Protein AF-A0A2G4HNQ3-F1 (afdb_monomer_lite)

Secondary structure (DSSP, 8-state):
-HHHHHHHT--S-EEEEEE-----HHHHHHHHTS-GGGEEE--S---HHHHHHHHTTEEEEE----SSS--HHHHHHHHTT-EEEEPPPS-GGGTTTSS-EE-S-GGG--HHHHHH---S---GGGGSHHHHHHHTPPPPP-GGG--

Foldseek 3Di:
DLLVVLLVPADAADLAEEEEDADDVVVVVLVVLAPPVRYDYDDDDDDVSVVSNVLSNHQEYEDEDDPHQDDPSCLSCQSSNHEYEYEDDPDCPLCQQGRYHYDPGSNVDDSCCSVPDDHPHHDSCSSPPVVVCVVPPDPPPPPVPVD

Sequence (147 aa):
MLLRRVRDSAGPRSHKIFAHFSLTPARQDVLSQIPSELIDININAMPRTKVWEEMVRYKFVLSPYGNGLDCHRHWEALCLGCVPIMQPIGSNEMFKDLPALIVDQWSNLTPELLDSFKPEAINLDKLLLNYWVTQFAPPPKDLTQIA

Structure (mmCIF, N/CA/C/O backbone):
data_AF-A0A2G4HNQ3-F1
#
_entry.id   AF-A0A2G4HNQ3-F1
#
loop_
_atom_site.group_PDB
_atom_site.id
_atom_site.type_symbol
_atom_site.label_atom_id
_atom_site.label_alt_id
_atom_site.label_comp_id
_atom_site.label_asym_id
_atom_site.label_entity_id
_atom_site.label_seq_id
_atom_site.pdbx_PDB_ins_code
_atom_site.Cartn_x
_atom_site.Cartn_y
_atom_site.Cartn_z
_atom_site.occupancy
_atom_site.B_iso_or_equiv
_atom_site.auth_seq_id
_atom_site.auth_comp_id
_atom_site.auth_asym_id
_atom_site.auth_atom_id
_atom_site.pdbx_PDB_model_num
ATOM 1 N N . MET A 1 1 ? 7.022 -19.715 -6.293 1.00 63.72 1 MET A N 1
ATOM 2 C CA . MET A 1 1 ? 7.554 -18.463 -5.709 1.00 63.72 1 MET A CA 1
ATOM 3 C C . MET A 1 1 ? 6.638 -18.043 -4.560 1.00 63.72 1 MET A C 1
ATOM 5 O O . MET A 1 1 ? 5.429 -18.083 -4.746 1.00 63.72 1 MET A O 1
ATOM 9 N N . LEU A 1 2 ? 7.175 -17.758 -3.371 1.00 84.69 2 LEU A N 1
ATOM 10 C CA . LEU A 1 2 ? 6.432 -17.678 -2.099 1.00 84.69 2 LEU A CA 1
ATOM 11 C C . LEU A 1 2 ? 5.278 -16.655 -2.091 1.00 84.69 2 LEU A C 1
ATOM 13 O O . LEU A 1 2 ? 4.169 -17.015 -1.717 1.00 84.69 2 LEU A O 1
ATOM 17 N N . LEU A 1 3 ? 5.502 -15.438 -2.599 1.00 86.06 3 LEU A N 1
ATOM 18 C CA . LEU A 1 3 ? 4.476 -14.386 -2.700 1.00 86.06 3 LEU A CA 1
ATOM 19 C C . LEU A 1 3 ? 3.250 -14.817 -3.508 1.00 86.06 3 LEU A C 1
ATOM 21 O O . LEU A 1 3 ? 2.124 -14.578 -3.091 1.00 86.06 3 LEU A O 1
ATOM 25 N N . ARG A 1 4 ? 3.459 -15.519 -4.629 1.00 89.06 4 ARG A N 1
ATOM 26 C CA . ARG A 1 4 ? 2.356 -16.054 -5.434 1.00 89.06 4 ARG A CA 1
ATOM 27 C C . ARG A 1 4 ? 1.507 -17.037 -4.629 1.00 89.06 4 ARG A C 1
ATOM 29 O O . ARG A 1 4 ? 0.295 -16.944 -4.674 1.00 89.06 4 ARG A O 1
ATOM 36 N N . ARG A 1 5 ? 2.129 -17.933 -3.852 1.00 93.12 5 ARG A N 1
ATOM 37 C CA . ARG A 1 5 ? 1.384 -18.873 -2.993 1.00 93.12 5 ARG A CA 1
ATOM 38 C C . ARG A 1 5 ? 0.548 -18.139 -1.942 1.00 93.12 5 ARG A C 1
ATOM 40 O O . ARG A 1 5 ? -0.596 -18.509 -1.730 1.00 93.12 5 ARG A O 1
ATOM 47 N N . VAL A 1 6 ? 1.109 -17.098 -1.322 1.00 94.94 6 VAL A N 1
ATOM 48 C CA . VAL A 1 6 ? 0.393 -16.275 -0.334 1.00 94.94 6 VAL A CA 1
ATOM 49 C C . VAL A 1 6 ? -0.770 -15.532 -0.995 1.00 94.94 6 VAL A C 1
ATOM 51 O O . VAL A 1 6 ? -1.894 -15.605 -0.510 1.00 94.94 6 VAL A O 1
ATOM 54 N N . ARG A 1 7 ? -0.542 -14.900 -2.150 1.00 93.25 7 ARG A N 1
ATOM 55 C CA . ARG A 1 7 ? -1.596 -14.238 -2.929 1.00 93.25 7 ARG A CA 1
ATOM 56 C C . ARG A 1 7 ? -2.717 -15.196 -3.316 1.00 93.25 7 ARG A C 1
ATOM 58 O O . ARG A 1 7 ? -3.882 -14.863 -3.152 1.00 93.25 7 ARG A O 1
ATOM 65 N N . ASP A 1 8 ? -2.365 -16.367 -3.833 1.00 93.38 8 ASP A N 1
ATOM 66 C CA . ASP A 1 8 ? -3.329 -17.351 -4.326 1.00 93.38 8 ASP A CA 1
ATOM 67 C C . ASP A 1 8 ? -4.134 -17.986 -3.162 1.00 93.38 8 ASP A C 1
ATOM 69 O O . ASP A 1 8 ? -5.173 -18.595 -3.395 1.00 93.38 8 ASP A O 1
ATOM 73 N N . SER A 1 9 ? -3.698 -17.803 -1.905 1.00 92.31 9 SER A N 1
ATOM 74 C CA . SER A 1 9 ? -4.443 -18.181 -0.691 1.00 92.31 9 SER A CA 1
ATOM 75 C C . SER A 1 9 ? -5.414 -17.105 -0.178 1.00 92.31 9 SER A C 1
ATOM 77 O O . SER A 1 9 ? -6.112 -17.331 0.811 1.00 92.31 9 SER A O 1
ATOM 79 N N . ALA A 1 10 ? -5.451 -15.929 -0.813 1.00 92.31 10 ALA A N 1
ATOM 80 C CA . ALA A 1 10 ? -6.252 -14.799 -0.356 1.00 92.31 10 ALA A CA 1
ATOM 81 C C . ALA A 1 10 ? -7.761 -15.068 -0.492 1.00 92.31 10 ALA A C 1
ATOM 83 O O . ALA A 1 10 ? -8.239 -15.484 -1.547 1.00 92.31 10 ALA A O 1
ATOM 84 N N . GLY A 1 11 ? -8.514 -14.770 0.569 1.00 93.31 11 GLY A N 1
ATOM 85 C CA . GLY A 1 11 ? -9.978 -14.730 0.552 1.00 93.31 11 GLY A CA 1
ATOM 86 C C . GLY A 1 11 ? -10.527 -13.328 0.242 1.00 93.31 11 GLY A C 1
ATOM 87 O O . GLY A 1 11 ? -9.817 -12.489 -0.323 1.00 93.31 11 GLY A O 1
ATOM 88 N N . PRO A 1 12 ? -11.787 -13.044 0.628 1.00 95.56 12 PRO A N 1
ATOM 89 C CA . PRO A 1 12 ? -12.339 -11.692 0.599 1.00 95.56 12 PRO A CA 1
ATOM 90 C C . PRO A 1 12 ? -11.456 -10.705 1.370 1.00 95.56 12 PRO A C 1
ATOM 92 O O . PRO A 1 12 ? -10.914 -11.037 2.425 1.00 95.56 12 PRO A O 1
ATOM 95 N N . ARG A 1 13 ? -11.326 -9.487 0.840 1.00 96.31 13 ARG A N 1
ATOM 96 C CA . ARG A 1 13 ? -10.427 -8.463 1.378 1.00 96.31 13 ARG A CA 1
ATOM 97 C C . ARG A 1 13 ? -11.198 -7.348 2.072 1.00 96.31 13 ARG A C 1
ATOM 99 O O . ARG A 1 13 ? -12.157 -6.817 1.515 1.00 96.31 13 ARG A O 1
ATOM 106 N N . SER A 1 14 ? -10.736 -6.964 3.257 1.00 96.62 14 SER A N 1
ATOM 107 C CA . SER A 1 14 ? -11.184 -5.761 3.956 1.00 96.62 14 SER A CA 1
ATOM 108 C C . SER A 1 14 ? -10.880 -4.511 3.125 1.00 96.62 14 SER A C 1
ATOM 110 O O . SER A 1 14 ? -9.826 -4.428 2.491 1.00 96.62 14 SER A O 1
ATOM 112 N N . HIS A 1 15 ? -11.791 -3.536 3.146 1.00 95.44 15 HIS A N 1
ATOM 113 C CA . HIS A 1 15 ? -11.588 -2.219 2.528 1.00 95.44 15 HIS A CA 1
ATOM 114 C C . HIS A 1 15 ? -10.806 -1.254 3.430 1.00 95.44 15 HIS A C 1
ATOM 116 O O . HIS A 1 15 ? -10.429 -0.175 2.985 1.00 95.44 15 HIS A O 1
ATOM 122 N N . LYS A 1 16 ? -10.495 -1.662 4.666 1.00 97.50 16 LYS A N 1
ATOM 123 C CA . LYS A 1 16 ? -9.559 -0.935 5.521 1.00 97.50 16 LYS A CA 1
ATOM 124 C C . LYS A 1 16 ? -8.135 -0.971 4.968 1.00 97.50 16 LYS A C 1
ATOM 126 O O . LYS A 1 16 ? -7.756 -1.846 4.184 1.00 97.50 16 LYS A O 1
ATOM 131 N N . ILE A 1 17 ? -7.339 -0.027 5.443 1.00 98.44 17 ILE A N 1
ATOM 132 C CA . ILE A 1 17 ? -5.925 0.130 5.147 1.00 98.44 17 ILE A CA 1
ATOM 133 C C . ILE A 1 17 ? -5.119 -0.671 6.167 1.00 98.44 17 ILE A C 1
ATOM 135 O O . ILE A 1 17 ? -5.223 -0.442 7.368 1.00 98.44 17 ILE A O 1
ATOM 139 N N . PHE A 1 18 ? -4.268 -1.577 5.702 1.00 98.38 18 PHE A N 1
ATOM 140 C CA . PHE A 1 18 ? -3.307 -2.249 6.571 1.00 98.38 18 PHE A CA 1
ATOM 141 C C . PHE A 1 18 ? -2.004 -1.456 6.672 1.00 98.38 18 PHE A C 1
ATOM 143 O O . PHE A 1 18 ? -1.426 -1.087 5.648 1.00 98.38 18 PHE A O 1
ATOM 150 N N . ALA A 1 19 ? -1.498 -1.243 7.887 1.00 97.56 19 ALA A N 1
ATOM 151 C CA . ALA A 1 19 ? -0.210 -0.594 8.119 1.00 97.56 19 ALA A CA 1
ATOM 152 C C . ALA A 1 19 ? 0.709 -1.451 8.997 1.00 97.56 19 ALA A C 1
ATOM 154 O O . ALA A 1 19 ? 0.413 -1.711 10.163 1.00 97.56 19 ALA A O 1
ATOM 155 N N . HIS A 1 20 ? 1.862 -1.842 8.441 1.00 96.12 20 HIS A N 1
ATOM 156 C CA . HIS A 1 20 ? 2.928 -2.539 9.169 1.00 96.12 20 HIS A CA 1
ATOM 157 C C . HIS A 1 20 ? 4.296 -1.933 8.853 1.00 96.12 20 HIS A C 1
ATOM 159 O O . HIS A 1 20 ? 4.838 -2.088 7.755 1.00 96.12 20 HIS A O 1
ATOM 165 N N . PHE A 1 21 ? 4.840 -1.187 9.816 1.00 92.56 21 PHE A N 1
ATOM 166 C CA . PHE A 1 21 ? 6.165 -0.575 9.739 1.00 92.56 21 PHE A CA 1
ATOM 167 C C . PHE A 1 21 ? 6.640 -0.062 11.103 1.00 92.56 21 PHE A C 1
ATOM 169 O O . PHE A 1 21 ? 5.842 0.231 11.987 1.00 92.56 21 PHE A O 1
ATOM 176 N N . SER A 1 22 ? 7.956 0.103 11.269 1.00 90.31 22 SER A N 1
ATOM 177 C CA . SER A 1 22 ? 8.538 0.703 12.481 1.00 90.31 22 SER A CA 1
ATOM 178 C C . SER A 1 22 ? 8.041 2.136 12.685 1.00 90.31 22 SER A C 1
ATOM 180 O O . SER A 1 22 ? 7.990 2.892 11.714 1.00 90.31 22 SER A O 1
ATOM 182 N N . LEU A 1 23 ? 7.749 2.532 13.923 1.00 91.69 23 LEU A N 1
ATOM 183 C CA . LEU A 1 23 ? 7.282 3.879 14.260 1.00 91.69 23 LEU A CA 1
ATOM 184 C C . LEU A 1 23 ? 8.449 4.868 14.369 1.00 91.69 23 LEU A C 1
ATOM 186 O O . LEU A 1 23 ? 9.095 4.979 15.405 1.00 91.69 23 LEU A O 1
ATOM 190 N N . THR A 1 24 ? 8.715 5.590 13.285 1.00 91.75 24 THR A N 1
ATOM 191 C CA . THR A 1 2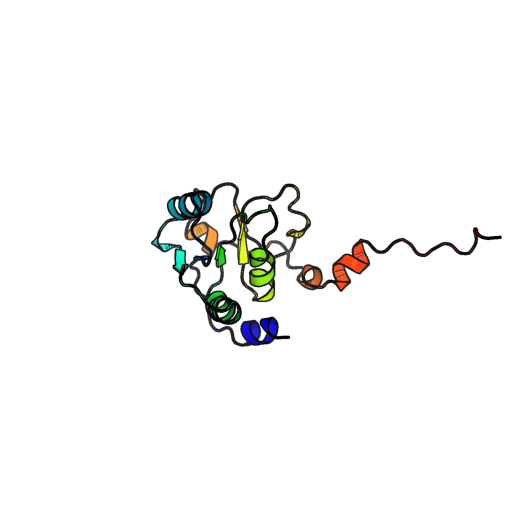4 ? 9.545 6.805 13.306 1.00 91.75 24 THR A CA 1
ATOM 192 C C . THR A 1 24 ? 8.644 8.032 13.490 1.00 91.75 24 THR A C 1
ATOM 194 O O . THR A 1 24 ? 7.456 7.929 13.180 1.00 91.75 24 THR A O 1
ATOM 197 N N . PRO A 1 25 ? 9.166 9.202 13.909 1.00 93.62 25 PRO A N 1
ATOM 198 C CA . PRO A 1 25 ? 8.355 10.418 14.034 1.00 93.62 25 PRO A CA 1
ATOM 199 C C . PRO A 1 25 ? 7.581 10.759 12.754 1.00 93.62 25 PRO A C 1
ATOM 201 O O . PRO A 1 25 ? 6.384 11.010 12.802 1.00 93.62 25 PRO A O 1
ATOM 204 N N . ALA A 1 26 ? 8.228 10.638 11.589 1.00 91.75 26 ALA A N 1
ATOM 205 C CA . ALA A 1 26 ? 7.572 10.847 10.298 1.00 91.75 26 ALA A CA 1
ATOM 206 C C . ALA A 1 26 ? 6.408 9.870 10.059 1.00 91.75 26 ALA A C 1
ATOM 208 O O . ALA A 1 26 ? 5.374 10.248 9.533 1.00 91.75 26 ALA A O 1
ATOM 209 N N . ARG A 1 27 ? 6.542 8.602 10.461 1.00 93.19 27 ARG A N 1
ATOM 210 C CA . ARG A 1 27 ? 5.473 7.607 10.296 1.00 93.19 27 ARG A CA 1
ATOM 211 C C . ARG A 1 27 ? 4.352 7.781 11.314 1.00 93.19 27 ARG A C 1
ATOM 213 O O . ARG A 1 27 ? 3.213 7.474 10.996 1.00 93.19 27 ARG A O 1
ATOM 220 N N . GLN A 1 28 ? 4.662 8.265 12.513 1.00 95.00 28 GLN A N 1
ATOM 221 C CA . GLN A 1 28 ? 3.647 8.654 13.492 1.00 95.00 28 GLN A CA 1
ATOM 222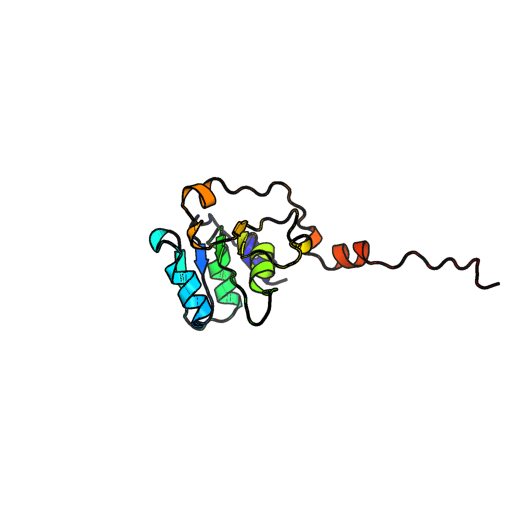 C C . GLN A 1 28 ? 2.822 9.837 12.980 1.00 95.00 28 GLN A C 1
ATOM 224 O O . GLN A 1 28 ? 1.604 9.806 13.109 1.00 95.00 28 GLN A O 1
ATOM 229 N N . ASP A 1 29 ? 3.471 10.811 12.338 1.00 95.31 29 ASP A N 1
ATOM 230 C CA . ASP A 1 29 ? 2.802 11.935 11.676 1.00 95.31 29 ASP A CA 1
ATOM 231 C C . ASP A 1 29 ? 1.896 11.485 10.518 1.00 95.31 29 ASP A C 1
ATOM 233 O O . ASP A 1 29 ? 0.787 11.982 10.369 1.00 95.31 29 ASP A O 1
ATOM 237 N N . VAL A 1 30 ? 2.307 10.481 9.735 1.00 95.69 30 VAL A N 1
ATOM 238 C CA . VAL A 1 30 ? 1.407 9.870 8.740 1.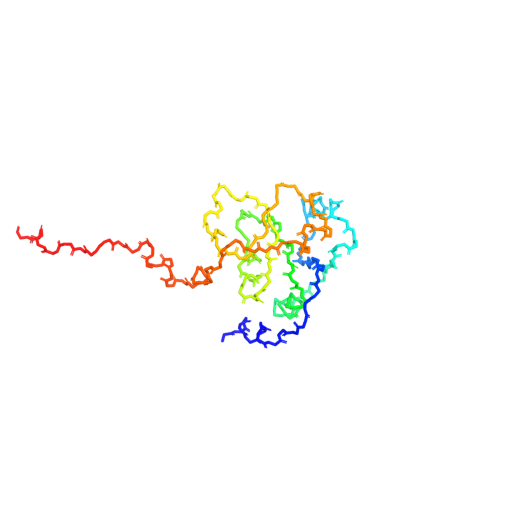00 95.69 30 VAL A CA 1
ATOM 239 C C . VAL A 1 30 ? 0.183 9.250 9.412 1.00 95.69 30 VAL A C 1
ATOM 241 O O . VAL A 1 30 ? -0.944 9.487 8.990 1.00 95.69 30 VAL A O 1
ATOM 244 N N . LEU A 1 31 ? 0.394 8.437 10.449 1.00 96.50 31 LEU A N 1
ATOM 245 C CA . LEU A 1 31 ? -0.694 7.722 11.115 1.00 96.50 31 LEU A CA 1
ATOM 246 C C . LEU A 1 31 ? -1.684 8.670 11.806 1.00 96.50 31 LEU A C 1
ATOM 248 O O . LEU A 1 31 ? -2.867 8.356 11.847 1.00 96.50 31 LEU A O 1
ATOM 252 N N . SER A 1 32 ? -1.234 9.819 12.321 1.00 96.69 32 SER A N 1
ATOM 253 C CA . SER A 1 32 ? -2.112 10.798 12.980 1.00 96.69 32 SER A CA 1
ATOM 254 C C . SER A 1 32 ? -3.050 11.532 12.016 1.00 96.69 32 SER A C 1
ATOM 256 O O . SER A 1 32 ? -4.051 12.092 12.456 1.00 96.69 32 SER A O 1
ATOM 258 N N . GLN A 1 33 ? -2.747 11.522 10.716 1.00 97.56 33 GLN A N 1
ATOM 259 C CA . GLN A 1 33 ? -3.557 12.163 9.676 1.00 97.56 33 GLN A CA 1
ATOM 260 C C . GLN A 1 33 ? -4.663 11.258 9.125 1.00 97.56 33 GLN A C 1
ATOM 262 O O . GLN A 1 33 ? -5.538 11.741 8.409 1.00 97.56 33 GLN A O 1
ATOM 267 N N . ILE A 1 34 ? -4.621 9.956 9.421 1.00 97.56 34 ILE A N 1
ATOM 268 C CA . ILE A 1 34 ? -5.552 8.968 8.874 1.00 97.56 34 ILE A CA 1
ATOM 269 C C . ILE A 1 34 ? -6.612 8.651 9.934 1.00 97.56 34 ILE A C 1
ATOM 271 O O . ILE A 1 34 ? -6.246 8.278 11.052 1.00 97.56 34 ILE A O 1
ATOM 275 N N . PRO A 1 35 ? -7.914 8.749 9.608 1.00 96.38 35 PRO A N 1
ATOM 276 C CA . PRO A 1 35 ? -8.973 8.371 10.534 1.00 96.38 35 PRO A CA 1
ATOM 277 C C . PRO A 1 35 ? -8.804 6.929 11.033 1.00 96.38 35 PRO A C 1
ATOM 279 O O . PRO A 1 35 ? -8.599 5.999 10.248 1.00 96.38 35 PRO A O 1
ATOM 282 N N . SER A 1 36 ? -8.880 6.738 12.351 1.00 95.56 36 SER A N 1
ATOM 283 C CA . SER A 1 36 ? -8.585 5.455 13.010 1.00 95.56 36 SER A CA 1
ATOM 284 C C . SER A 1 36 ? -9.490 4.302 12.560 1.00 95.56 36 SER A C 1
ATOM 286 O O . SER A 1 36 ? -9.099 3.141 12.601 1.00 95.56 36 SER A O 1
ATOM 288 N N . GLU A 1 37 ? -10.697 4.612 12.098 1.00 96.31 37 GLU A N 1
ATOM 289 C CA . GLU A 1 37 ? -11.677 3.668 11.576 1.00 96.31 37 GLU A CA 1
ATOM 290 C C . GLU A 1 37 ? -11.295 3.103 10.201 1.00 96.31 37 GLU A C 1
ATOM 292 O O . GLU A 1 37 ? -11.749 2.015 9.840 1.00 96.31 37 GLU A O 1
ATOM 297 N N . LEU A 1 38 ? -10.441 3.808 9.450 1.00 97.56 38 LEU A N 1
ATOM 298 C CA . LEU A 1 38 ? -9.997 3.406 8.117 1.00 97.56 38 LEU A CA 1
ATOM 299 C C . LEU A 1 38 ? -8.767 2.506 8.138 1.00 97.56 38 LEU A C 1
ATOM 301 O O . LEU A 1 38 ? -8.464 1.889 7.119 1.00 97.56 38 LEU A O 1
ATOM 305 N N . ILE A 1 39 ? -8.045 2.433 9.256 1.00 98.06 39 ILE A N 1
ATOM 306 C CA . ILE A 1 39 ? -6.705 1.851 9.304 1.00 98.06 39 ILE A CA 1
ATOM 307 C C . ILE A 1 39 ? -6.558 0.826 10.429 1.00 98.06 39 ILE A C 1
ATOM 309 O O . ILE A 1 39 ? -6.837 1.098 11.591 1.00 98.06 39 ILE A O 1
ATOM 313 N N . ASP A 1 40 ? -6.048 -0.352 10.080 1.00 98.06 40 ASP A N 1
ATOM 314 C CA . ASP A 1 40 ? -5.642 -1.374 11.038 1.00 98.06 40 ASP A CA 1
ATOM 315 C C . ASP A 1 40 ? -4.107 -1.379 11.121 1.00 98.06 40 ASP A C 1
ATOM 317 O O . ASP A 1 40 ? -3.395 -1.681 10.155 1.00 98.06 40 ASP A O 1
ATOM 321 N N . ILE A 1 41 ? -3.589 -1.000 12.291 1.00 96.94 41 ILE A N 1
ATOM 322 C CA . ILE A 1 41 ? -2.157 -0.800 12.531 1.00 96.94 41 ILE A CA 1
ATOM 323 C C . ILE A 1 41 ? -1.594 -2.001 13.289 1.00 96.94 41 ILE A C 1
ATOM 325 O O . ILE A 1 41 ? -2.043 -2.330 14.386 1.00 96.94 41 ILE A O 1
ATOM 329 N N . ASN A 1 42 ? -0.546 -2.617 12.744 1.00 95.12 42 ASN A N 1
ATOM 330 C CA . ASN A 1 42 ? 0.232 -3.637 13.433 1.00 95.12 42 ASN A CA 1
ATOM 331 C C . ASN A 1 42 ? 1.707 -3.221 13.464 1.00 95.12 42 ASN A C 1
ATOM 333 O O . ASN A 1 42 ? 2.361 -3.125 12.431 1.00 95.12 42 ASN A O 1
ATOM 337 N N . ILE A 1 43 ? 2.243 -2.981 14.660 1.00 91.62 43 ILE A N 1
ATOM 338 C CA . ILE A 1 43 ? 3.649 -2.585 14.866 1.00 91.62 43 ILE A CA 1
ATOM 339 C C . ILE A 1 43 ? 4.500 -3.705 15.465 1.00 91.62 43 ILE A C 1
ATOM 341 O O . ILE A 1 43 ? 5.683 -3.505 15.743 1.00 91.62 43 ILE A O 1
ATOM 345 N N . ASN A 1 44 ? 3.913 -4.883 15.677 1.00 92.75 44 ASN A N 1
ATOM 346 C CA . ASN A 1 44 ? 4.622 -5.998 16.280 1.00 92.75 44 ASN A CA 1
ATOM 347 C C . ASN A 1 44 ? 5.691 -6.518 15.316 1.00 92.75 44 ASN A C 1
ATOM 349 O O . ASN A 1 44 ? 5.477 -6.630 14.102 1.00 92.75 44 ASN A O 1
ATOM 353 N N . ALA A 1 45 ? 6.854 -6.858 15.870 1.00 91.25 45 ALA A N 1
ATOM 354 C CA . ALA A 1 45 ? 7.908 -7.508 15.112 1.00 91.25 45 ALA A CA 1
ATOM 355 C C . ALA A 1 45 ? 7.399 -8.866 14.611 1.00 91.25 45 ALA A C 1
ATOM 357 O O . ALA A 1 45 ? 7.026 -9.734 15.398 1.00 91.25 45 ALA A O 1
ATOM 358 N N . MET A 1 46 ? 7.372 -9.039 13.292 1.00 93.44 46 MET A N 1
ATOM 359 C CA . MET A 1 46 ? 6.898 -10.258 12.649 1.00 93.44 46 MET A CA 1
ATOM 360 C C . MET A 1 46 ? 7.821 -10.637 11.494 1.00 93.44 46 MET A C 1
ATOM 362 O O . MET A 1 46 ? 8.336 -9.751 10.804 1.00 93.44 46 MET A O 1
ATOM 366 N N . PRO A 1 47 ? 8.009 -11.943 11.230 1.00 94.19 47 PRO A N 1
ATOM 367 C CA . PRO A 1 47 ? 8.636 -12.387 9.998 1.00 94.19 47 PRO A CA 1
ATOM 368 C C . PRO A 1 47 ? 7.882 -11.829 8.793 1.00 94.19 47 PRO A C 1
ATOM 370 O O . PRO A 1 47 ? 6.653 -11.817 8.763 1.00 94.19 47 PRO A O 1
ATOM 373 N N . ARG A 1 48 ? 8.618 -11.428 7.759 1.00 92.44 48 ARG A N 1
ATOM 374 C CA . ARG A 1 48 ? 8.041 -10.822 6.554 1.00 92.44 48 ARG A CA 1
ATOM 375 C C . ARG A 1 48 ? 6.963 -11.687 5.883 1.00 92.44 48 ARG A C 1
ATOM 377 O O . ARG A 1 48 ? 5.979 -11.162 5.386 1.00 92.44 48 ARG A O 1
ATOM 384 N N . THR A 1 49 ? 7.092 -13.012 5.936 1.00 94.19 49 THR A N 1
ATOM 385 C CA . THR A 1 49 ? 6.066 -13.935 5.423 1.00 94.19 49 THR A CA 1
ATOM 386 C C . THR A 1 49 ? 4.736 -13.815 6.163 1.00 94.19 49 THR A C 1
ATOM 388 O O . THR A 1 49 ? 3.690 -13.880 5.528 1.00 94.19 49 THR A O 1
ATOM 391 N N . LYS A 1 50 ? 4.766 -13.576 7.479 1.00 95.31 50 LYS A N 1
ATOM 392 C CA . LYS A 1 50 ? 3.567 -13.318 8.285 1.00 95.31 50 LYS A CA 1
ATOM 393 C C . LYS A 1 50 ? 2.945 -11.969 7.964 1.00 95.31 50 LYS A C 1
ATOM 395 O O . LYS A 1 50 ? 1.729 -11.877 7.881 1.00 95.31 50 LYS A O 1
ATOM 400 N N . VAL A 1 51 ? 3.767 -10.957 7.690 1.00 96.25 51 VAL A N 1
ATOM 401 C CA . VAL A 1 51 ? 3.269 -9.668 7.192 1.00 96.25 51 VAL A CA 1
ATOM 402 C C . VAL A 1 51 ? 2.525 -9.861 5.870 1.00 96.25 51 VAL A C 1
ATOM 404 O O . VAL A 1 51 ? 1.424 -9.352 5.722 1.00 96.25 51 VAL A O 1
ATOM 407 N N . TRP A 1 52 ? 3.063 -10.654 4.939 1.00 97.19 52 TRP A N 1
ATOM 408 C CA . TRP A 1 52 ? 2.388 -10.946 3.669 1.00 97.19 52 TRP A CA 1
ATOM 409 C C . TRP A 1 52 ? 1.072 -11.713 3.843 1.00 97.19 52 TRP A C 1
ATOM 411 O O . TRP A 1 52 ? 0.102 -11.408 3.154 1.00 97.19 52 TRP A O 1
ATOM 421 N N . GLU A 1 53 ? 1.028 -12.685 4.760 1.00 96.06 53 GLU A N 1
ATOM 422 C CA . GLU A 1 53 ? -0.197 -13.422 5.110 1.00 96.06 53 GLU A CA 1
ATOM 423 C C . GLU A 1 53 ? -1.283 -12.506 5.702 1.00 96.06 53 GLU A C 1
ATOM 425 O O . GLU A 1 53 ? -2.468 -12.724 5.454 1.00 96.06 53 GLU A O 1
ATOM 430 N N . GLU A 1 54 ? -0.897 -11.465 6.444 1.00 96.88 54 GLU A N 1
ATOM 431 C CA . GLU A 1 54 ? -1.833 -10.444 6.920 1.00 96.88 54 GLU A CA 1
ATOM 432 C C . GLU A 1 54 ? -2.235 -9.479 5.796 1.00 96.88 54 GLU A C 1
ATOM 434 O O . GLU A 1 54 ? -3.425 -9.251 5.597 1.00 96.88 54 GLU A O 1
ATOM 439 N N . MET A 1 55 ? -1.283 -8.980 4.996 1.00 97.44 55 MET A N 1
ATOM 440 C CA . MET A 1 55 ? -1.534 -8.038 3.893 1.00 97.44 55 MET A CA 1
ATOM 441 C C . MET A 1 55 ? -2.612 -8.533 2.926 1.00 97.44 55 MET A C 1
ATOM 443 O O . MET A 1 55 ? -3.470 -7.753 2.520 1.00 97.44 55 MET A O 1
ATOM 447 N N . VAL A 1 56 ? -2.609 -9.823 2.570 1.00 97.44 56 VAL A N 1
ATOM 448 C CA . VAL A 1 56 ? -3.580 -10.377 1.608 1.00 97.44 56 VAL A CA 1
ATOM 449 C C . VAL A 1 56 ? -5.030 -10.350 2.089 1.00 97.44 56 VAL A C 1
ATOM 451 O O . VAL A 1 56 ? -5.932 -10.541 1.276 1.00 97.44 56 VAL A O 1
ATOM 454 N N . ARG A 1 57 ? -5.274 -10.083 3.376 1.00 97.75 57 ARG A N 1
ATOM 455 C CA . ARG A 1 57 ? -6.618 -9.876 3.937 1.00 97.75 57 ARG A CA 1
ATOM 456 C C . ARG A 1 57 ? -7.162 -8.474 3.673 1.00 97.75 57 ARG A C 1
ATOM 458 O O . ARG A 1 57 ? -8.329 -8.221 3.955 1.00 97.75 57 ARG A O 1
ATOM 465 N N . TYR A 1 58 ? -6.349 -7.577 3.124 1.00 98.44 58 TYR A N 1
ATOM 466 C CA . TYR A 1 58 ? -6.692 -6.179 2.896 1.00 98.44 58 TYR A CA 1
ATOM 467 C C . TYR A 1 58 ? -6.584 -5.819 1.419 1.00 98.44 58 TYR A C 1
ATOM 469 O O . TYR A 1 58 ? -5.729 -6.313 0.671 1.00 98.44 58 TYR A O 1
ATOM 477 N N . LYS A 1 59 ? -7.482 -4.934 0.986 1.00 97.69 59 LYS A N 1
ATOM 478 C CA . LYS A 1 59 ? -7.439 -4.330 -0.343 1.00 97.69 59 LYS A CA 1
ATOM 479 C C . LYS A 1 59 ? -6.317 -3.300 -0.405 1.00 97.69 59 LYS A C 1
ATOM 481 O O . LYS A 1 59 ? -5.592 -3.284 -1.393 1.00 97.69 59 LYS A O 1
ATOM 486 N N . PHE A 1 60 ? -6.136 -2.515 0.656 1.00 98.56 60 PHE A N 1
ATOM 487 C CA . PHE A 1 60 ? -5.185 -1.408 0.708 1.00 98.56 60 PHE A CA 1
ATOM 488 C C . PHE A 1 60 ? -4.055 -1.648 1.711 1.00 98.56 60 PHE A C 1
ATOM 490 O O . PHE A 1 60 ? -4.286 -2.153 2.809 1.00 98.56 60 PHE A O 1
ATOM 497 N N . VAL A 1 61 ? -2.835 -1.242 1.350 1.00 98.31 61 VAL A N 1
ATOM 498 C CA . VAL A 1 61 ? -1.662 -1.271 2.239 1.00 98.31 61 VAL A CA 1
ATOM 499 C C . VAL A 1 61 ? -1.026 0.111 2.295 1.00 98.31 61 VAL A C 1
ATOM 501 O O . VAL A 1 61 ? -0.632 0.655 1.266 1.00 98.31 61 VAL A O 1
ATOM 504 N N . LEU A 1 62 ? -0.866 0.662 3.495 1.00 97.81 62 LEU A N 1
ATOM 505 C CA . LEU A 1 62 ? -0.185 1.935 3.698 1.00 97.81 62 LEU A CA 1
ATOM 506 C C . LEU A 1 62 ? 1.322 1.777 3.454 1.00 97.81 62 LEU A C 1
ATOM 508 O O . LEU A 1 62 ? 1.999 0.994 4.126 1.00 97.81 62 LEU A O 1
ATOM 512 N N . SER A 1 63 ? 1.865 2.549 2.516 1.00 96.12 63 SER A N 1
ATOM 513 C CA . SER A 1 63 ? 3.276 2.505 2.139 1.00 96.12 63 SER A CA 1
ATOM 514 C C . SER A 1 63 ? 3.869 3.919 2.069 1.00 96.12 63 SER A C 1
ATOM 516 O O . SER A 1 63 ? 4.152 4.432 0.981 1.00 96.12 63 SER A O 1
ATOM 518 N N . PRO A 1 64 ? 4.075 4.569 3.233 1.00 94.38 64 PRO A N 1
ATOM 519 C CA . PRO A 1 64 ? 4.734 5.863 3.292 1.00 94.38 64 PRO A CA 1
ATOM 520 C C . PRO A 1 64 ? 6.228 5.690 3.009 1.00 94.38 64 PRO A C 1
ATOM 522 O O . PRO A 1 64 ? 6.763 4.567 3.061 1.00 94.38 64 PRO A O 1
ATOM 525 N N . TYR A 1 65 ? 6.916 6.805 2.766 1.00 90.00 65 TYR A N 1
ATOM 526 C CA . TYR A 1 65 ? 8.347 6.796 2.484 1.00 90.00 65 TYR A CA 1
ATOM 527 C C . TYR A 1 65 ? 9.167 6.036 3.536 1.00 90.00 65 TYR A C 1
ATOM 529 O O . TYR A 1 65 ? 8.877 6.001 4.741 1.00 90.00 65 TYR A O 1
ATOM 537 N N . GLY A 1 66 ? 10.180 5.333 3.030 1.00 79.50 66 GLY A N 1
ATOM 538 C CA . GLY A 1 66 ? 11.157 4.612 3.830 1.00 79.50 66 GLY A CA 1
ATOM 539 C C . GLY A 1 66 ? 12.374 5.485 4.120 1.00 79.50 66 GLY A C 1
ATOM 540 O O . GLY A 1 66 ? 12.267 6.694 4.274 1.00 79.50 66 GLY A O 1
ATOM 541 N N . ASN A 1 67 ? 13.552 4.860 4.136 1.00 77.50 67 ASN A N 1
ATOM 542 C CA . ASN A 1 67 ? 14.825 5.592 4.103 1.00 77.50 67 ASN A CA 1
ATOM 543 C C . ASN A 1 67 ? 15.104 6.216 2.718 1.00 77.50 67 ASN A C 1
ATOM 545 O O . ASN A 1 67 ? 16.087 6.926 2.550 1.00 77.50 67 ASN A O 1
ATOM 549 N N . GLY A 1 68 ? 14.253 5.928 1.730 1.00 79.94 68 GLY A N 1
ATOM 550 C CA . GLY A 1 68 ? 14.254 6.516 0.400 1.00 79.94 68 GLY A CA 1
ATOM 551 C C . GLY A 1 68 ? 12.826 6.669 -0.126 1.00 79.94 68 GLY A C 1
ATOM 552 O O . GLY A 1 68 ? 11.859 6.310 0.559 1.00 79.94 68 GLY A O 1
ATOM 553 N N . LEU A 1 69 ? 12.722 7.203 -1.345 1.00 74.50 69 LEU A N 1
ATOM 554 C CA . LEU A 1 69 ? 11.449 7.443 -2.033 1.00 74.50 69 LEU A CA 1
ATOM 555 C C . LEU A 1 69 ? 10.752 6.136 -2.431 1.00 74.50 69 LEU A C 1
ATOM 557 O O . LEU A 1 69 ? 9.543 6.010 -2.259 1.00 74.50 69 LEU A O 1
ATOM 561 N N . ASP A 1 70 ? 11.518 5.151 -2.906 1.00 71.69 70 ASP A N 1
ATOM 562 C CA . ASP A 1 70 ? 10.999 3.817 -3.207 1.00 71.69 70 ASP A CA 1
ATOM 563 C C . ASP A 1 70 ? 10.988 2.942 -1.947 1.00 71.69 70 ASP A C 1
ATOM 565 O O . ASP A 1 70 ? 11.937 2.923 -1.151 1.00 71.69 70 ASP A O 1
ATOM 569 N N . CYS A 1 71 ? 9.897 2.207 -1.759 1.00 83.50 71 CYS A N 1
ATOM 570 C CA . CYS A 1 71 ? 9.738 1.278 -0.661 1.00 83.50 71 CYS A CA 1
ATOM 571 C C . CYS A 1 71 ? 9.392 -0.109 -1.196 1.00 83.50 71 CYS A C 1
ATOM 573 O O . CYS A 1 71 ? 8.429 -0.286 -1.936 1.00 83.50 71 CYS A O 1
ATOM 575 N N . HIS A 1 72 ? 10.096 -1.138 -0.713 1.00 90.00 72 HIS A N 1
ATOM 576 C CA . HIS A 1 72 ? 9.768 -2.536 -1.025 1.00 90.00 72 HIS A CA 1
ATOM 577 C C . HIS A 1 72 ? 8.286 -2.872 -0.775 1.00 90.00 72 HIS A C 1
ATOM 579 O O . HIS A 1 72 ? 7.726 -3.712 -1.473 1.00 90.00 72 HIS A O 1
ATOM 585 N N . ARG A 1 73 ? 7.637 -2.185 0.179 1.00 93.25 73 ARG A N 1
ATOM 586 C CA . ARG A 1 73 ? 6.209 -2.332 0.489 1.00 93.25 73 ARG A CA 1
ATOM 587 C C . ARG A 1 73 ? 5.294 -2.009 -0.694 1.00 93.25 73 ARG A C 1
ATOM 589 O O . ARG A 1 73 ? 4.270 -2.672 -0.824 1.00 93.25 73 ARG A O 1
ATOM 596 N N . HIS A 1 74 ? 5.653 -1.052 -1.560 1.00 94.38 74 HIS A N 1
ATOM 597 C CA . HIS A 1 74 ? 4.875 -0.738 -2.766 1.00 94.38 74 HIS A CA 1
ATOM 598 C C . HIS A 1 74 ? 4.773 -1.979 -3.657 1.00 94.38 74 HIS A C 1
ATOM 600 O O . HIS A 1 74 ? 3.682 -2.449 -3.972 1.00 94.38 74 HIS A O 1
ATOM 606 N N . TRP A 1 75 ? 5.923 -2.565 -3.977 1.00 94.38 75 TRP A N 1
ATOM 607 C CA . TRP A 1 75 ? 6.036 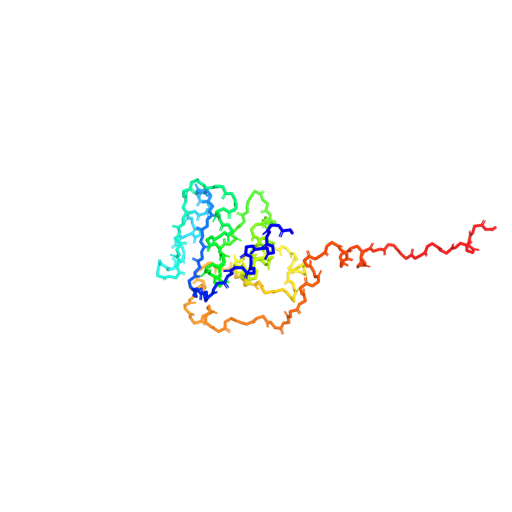-3.722 -4.862 1.00 94.38 75 TRP A CA 1
ATOM 608 C C . TRP A 1 75 ? 5.509 -5.014 -4.240 1.00 94.38 75 TRP A C 1
ATOM 610 O O . TRP A 1 75 ? 4.845 -5.795 -4.922 1.00 94.38 75 TRP A O 1
ATOM 620 N N . GLU A 1 76 ? 5.757 -5.243 -2.948 1.00 95.44 76 GLU A N 1
ATOM 621 C CA . GLU A 1 76 ? 5.214 -6.398 -2.228 1.00 95.44 76 GLU A CA 1
ATOM 622 C C . GLU A 1 76 ? 3.679 -6.367 -2.204 1.00 95.44 76 GLU A C 1
ATOM 624 O O . GLU A 1 76 ? 3.055 -7.384 -2.511 1.00 95.44 76 GLU A O 1
ATOM 629 N N . ALA A 1 77 ? 3.063 -5.208 -1.933 1.00 97.00 77 ALA A N 1
ATOM 630 C CA . ALA A 1 77 ? 1.609 -5.045 -1.982 1.00 97.00 77 ALA A CA 1
ATOM 631 C C . ALA A 1 77 ? 1.053 -5.373 -3.374 1.00 97.00 77 ALA A C 1
ATOM 633 O O . ALA A 1 77 ? 0.151 -6.205 -3.489 1.00 97.00 77 ALA A O 1
ATOM 634 N N . LEU A 1 78 ? 1.649 -4.812 -4.430 1.00 96.69 78 LEU A N 1
ATOM 635 C CA . LEU A 1 78 ? 1.253 -5.078 -5.816 1.00 96.69 78 LEU A CA 1
ATOM 636 C C . LEU A 1 78 ? 1.378 -6.567 -6.176 1.00 96.69 78 LEU A C 1
ATOM 638 O O . LEU A 1 78 ? 0.461 -7.158 -6.748 1.00 96.69 78 LEU A O 1
ATOM 642 N N . CYS A 1 79 ? 2.480 -7.213 -5.786 1.00 96.12 79 CYS A N 1
ATOM 643 C CA . CYS A 1 79 ? 2.701 -8.640 -6.031 1.00 96.12 79 CYS A CA 1
ATOM 644 C C . CYS A 1 79 ? 1.699 -9.531 -5.286 1.00 96.12 79 CYS A C 1
ATOM 646 O O . CYS A 1 79 ? 1.361 -10.612 -5.773 1.00 96.12 79 CYS A O 1
ATOM 648 N N . LEU A 1 80 ? 1.214 -9.083 -4.126 1.00 96.94 80 LEU A N 1
ATOM 649 C CA . LEU A 1 80 ? 0.161 -9.729 -3.340 1.00 96.94 80 LEU A CA 1
ATOM 650 C C . LEU A 1 80 ? -1.253 -9.375 -3.821 1.00 96.94 80 LEU A C 1
ATOM 652 O O . LEU A 1 80 ? -2.231 -9.847 -3.242 1.00 96.94 80 LEU A O 1
ATOM 656 N N . GLY A 1 81 ? -1.393 -8.577 -4.884 1.00 95.75 81 GLY A N 1
ATOM 657 C CA . GLY A 1 81 ? -2.681 -8.122 -5.416 1.00 95.75 81 GLY A CA 1
ATOM 658 C C . GLY A 1 81 ? -3.387 -7.084 -4.539 1.00 95.75 81 GLY A C 1
ATOM 659 O O . GLY A 1 81 ? -4.590 -6.893 -4.680 1.00 95.75 81 GLY A O 1
ATOM 660 N N . CYS A 1 82 ? -2.672 -6.472 -3.593 1.00 97.44 82 CYS A N 1
ATOM 661 C CA . CYS A 1 82 ? -3.132 -5.315 -2.831 1.00 97.44 82 CYS A CA 1
ATOM 662 C C . CYS A 1 82 ? -2.855 -4.020 -3.613 1.00 97.44 82 CYS A C 1
ATOM 664 O O . CYS A 1 82 ? -2.023 -3.988 -4.521 1.00 97.44 82 CYS A O 1
ATOM 666 N N . VAL A 1 83 ? -3.505 -2.938 -3.196 1.00 97.94 83 VAL A N 1
ATOM 667 C CA . VAL A 1 83 ? -3.264 -1.571 -3.658 1.00 97.94 83 VAL A CA 1
ATOM 668 C C . VAL A 1 83 ? -2.372 -0.859 -2.636 1.00 97.94 83 VAL A C 1
ATOM 670 O O . VAL A 1 83 ? -2.839 -0.592 -1.523 1.00 97.94 83 VAL A O 1
ATOM 673 N N . PRO A 1 84 ? -1.099 -0.547 -2.936 1.00 97.56 84 PRO A N 1
ATOM 674 C CA . PRO A 1 84 ? -0.330 0.337 -2.075 1.00 97.56 84 PRO A CA 1
ATOM 675 C C . PRO A 1 84 ? -0.911 1.755 -2.101 1.00 97.56 84 PRO A C 1
ATOM 677 O O . PRO A 1 84 ? -1.215 2.287 -3.168 1.00 97.56 84 PRO A O 1
ATOM 680 N N . ILE A 1 85 ? -1.018 2.367 -0.924 1.00 97.81 85 ILE A N 1
ATOM 681 C CA . ILE A 1 85 ? -1.303 3.792 -0.750 1.00 97.81 85 ILE A CA 1
ATOM 682 C C . ILE A 1 85 ? 0.017 4.503 -0.473 1.00 97.81 85 ILE A C 1
ATOM 684 O O . ILE A 1 85 ? 0.725 4.152 0.476 1.00 97.81 85 ILE A O 1
ATOM 688 N N . MET A 1 86 ? 0.364 5.479 -1.302 1.00 95.56 86 MET A N 1
ATOM 689 C CA . MET A 1 86 ? 1.677 6.121 -1.287 1.00 95.56 86 MET A CA 1
ATOM 690 C C . MET A 1 86 ? 1.599 7.613 -1.594 1.00 95.56 86 MET A C 1
ATOM 692 O O . MET A 1 86 ? 0.596 8.093 -2.109 1.00 95.56 86 MET A O 1
ATOM 696 N N . GLN A 1 87 ? 2.682 8.330 -1.304 1.00 94.00 87 GLN A N 1
ATOM 697 C CA . GLN A 1 87 ? 2.862 9.711 -1.746 1.00 94.00 87 GLN A CA 1
ATOM 698 C C . GLN A 1 87 ? 3.561 9.772 -3.119 1.00 94.00 87 GLN A C 1
ATOM 700 O O . GLN A 1 87 ? 4.225 8.800 -3.501 1.00 94.00 87 GLN A O 1
ATOM 705 N N . PRO A 1 88 ? 3.423 10.889 -3.864 1.00 92.06 88 PRO A N 1
ATOM 706 C CA . PRO A 1 88 ? 4.042 11.063 -5.175 1.00 92.06 88 PRO A CA 1
ATOM 707 C C . PRO A 1 88 ? 5.570 11.027 -5.112 1.00 92.06 88 PRO A C 1
ATOM 709 O O . PRO A 1 88 ? 6.199 11.924 -4.547 1.00 92.06 88 PRO A O 1
ATOM 712 N N . ILE A 1 89 ? 6.182 10.042 -5.765 1.00 84.81 89 ILE A N 1
ATOM 713 C CA . ILE A 1 89 ? 7.628 10.040 -5.992 1.00 84.81 89 ILE A CA 1
ATOM 714 C C . ILE A 1 89 ? 7.934 10.842 -7.257 1.00 84.81 89 ILE A C 1
ATOM 716 O O . ILE A 1 89 ? 7.135 10.835 -8.188 1.00 84.81 89 ILE A O 1
ATOM 720 N N . GLY A 1 90 ? 9.085 11.526 -7.304 1.00 82.62 90 GLY A N 1
ATOM 721 C CA . GLY A 1 90 ? 9.409 12.535 -8.329 1.00 82.62 90 GLY A CA 1
ATOM 722 C C . GLY A 1 90 ? 8.894 12.246 -9.751 1.00 82.62 90 GLY A C 1
ATOM 723 O O . GLY A 1 90 ? 8.290 13.127 -10.353 1.00 82.62 90 GLY A O 1
ATOM 724 N N . SER A 1 91 ? 9.062 11.013 -10.253 1.00 79.50 91 SER A N 1
ATOM 725 C CA . SER A 1 91 ? 8.289 10.494 -11.390 1.00 79.50 91 SER A CA 1
ATOM 726 C C . SER A 1 91 ? 7.503 9.244 -10.988 1.00 79.50 91 SER A C 1
ATOM 728 O O . SER A 1 91 ? 8.088 8.220 -10.627 1.00 79.50 91 SER A O 1
ATOM 730 N N . ASN A 1 92 ? 6.176 9.311 -11.109 1.00 86.44 92 ASN A N 1
ATOM 731 C CA . ASN A 1 92 ? 5.269 8.192 -10.843 1.00 86.44 92 ASN A CA 1
ATOM 732 C C . ASN A 1 92 ? 5.117 7.238 -12.045 1.00 86.44 92 ASN A C 1
ATOM 734 O O . ASN A 1 92 ? 4.314 6.310 -11.987 1.00 86.44 92 ASN A O 1
ATOM 738 N N . GLU A 1 93 ? 5.882 7.419 -13.129 1.00 89.56 93 GLU A N 1
ATOM 739 C CA . GLU A 1 93 ? 5.768 6.606 -14.355 1.00 89.56 93 GLU A CA 1
ATOM 740 C C . GLU A 1 93 ? 5.962 5.102 -14.106 1.00 89.56 93 GLU A C 1
ATOM 742 O O . GLU A 1 93 ? 5.340 4.269 -14.767 1.00 89.56 93 GLU A O 1
ATOM 747 N N . MET A 1 94 ? 6.767 4.738 -13.101 1.00 89.50 94 MET A N 1
ATOM 748 C CA . MET A 1 94 ? 6.948 3.338 -12.698 1.00 89.50 94 MET A CA 1
ATOM 749 C C . MET A 1 94 ? 5.661 2.697 -12.163 1.00 89.50 94 MET A C 1
ATOM 751 O O . MET A 1 94 ? 5.483 1.490 -12.304 1.00 89.50 94 MET A O 1
ATOM 755 N N . PHE A 1 95 ? 4.770 3.505 -11.583 1.00 92.25 95 PHE A N 1
ATOM 756 C CA . PHE A 1 95 ? 3.494 3.088 -10.998 1.00 92.25 95 PHE A CA 1
ATOM 757 C C . PHE A 1 95 ? 2.294 3.364 -11.904 1.00 92.25 95 PHE A C 1
ATOM 759 O O . PHE A 1 95 ? 1.183 2.933 -11.600 1.00 92.25 95 PHE A O 1
ATOM 766 N N . LYS A 1 96 ? 2.504 4.043 -13.035 1.00 92.31 96 LYS A N 1
ATOM 767 C CA . LYS A 1 96 ? 1.474 4.218 -14.058 1.00 92.31 96 LYS A CA 1
ATOM 768 C C . LYS A 1 96 ? 0.942 2.853 -14.492 1.00 92.31 96 LYS A C 1
ATOM 770 O O . LYS A 1 96 ? 1.714 1.902 -14.612 1.00 92.31 96 LYS A O 1
ATOM 775 N N . ASP A 1 97 ? -0.357 2.744 -14.735 1.00 95.06 97 ASP A N 1
ATOM 776 C CA . ASP A 1 97 ? -1.035 1.490 -15.099 1.00 95.06 97 ASP A CA 1
ATOM 777 C C . ASP A 1 97 ? -0.876 0.354 -14.067 1.00 95.06 97 ASP A C 1
ATOM 779 O O . ASP A 1 97 ? -1.133 -0.807 -14.378 1.00 95.06 97 ASP A O 1
ATOM 783 N N . LEU A 1 98 ? -0.424 0.638 -12.845 1.00 96.06 98 LEU A N 1
ATOM 784 C CA . LEU A 1 98 ? -0.446 -0.315 -11.740 1.00 96.06 98 LEU A CA 1
ATOM 785 C C . LEU A 1 98 ? -1.541 0.087 -10.749 1.00 96.06 98 LEU A C 1
ATOM 787 O O . LEU A 1 98 ? -1.864 1.269 -10.623 1.00 96.06 98 LEU A O 1
ATOM 791 N N . PRO A 1 99 ? -2.125 -0.879 -10.019 1.00 96.50 99 PRO A N 1
ATOM 792 C CA . PRO A 1 99 ? -3.116 -0.588 -8.995 1.00 96.50 99 PRO A CA 1
ATOM 793 C C . PRO A 1 99 ? -2.453 0.033 -7.760 1.00 96.50 99 PRO A C 1
ATOM 795 O O . PRO A 1 99 ? -2.311 -0.632 -6.745 1.00 96.50 99 PRO A O 1
ATOM 798 N N . ALA A 1 100 ? -2.047 1.299 -7.851 1.00 96.06 100 ALA A N 1
ATOM 799 C CA . ALA A 1 100 ? -1.456 2.095 -6.780 1.00 96.06 100 ALA A CA 1
ATOM 800 C C . ALA A 1 100 ? -2.292 3.363 -6.551 1.00 96.06 100 ALA A C 1
ATOM 802 O O . ALA A 1 100 ? -2.614 4.079 -7.498 1.00 96.06 100 ALA A O 1
ATOM 803 N N . LEU A 1 101 ? -2.649 3.637 -5.296 1.00 96.94 101 LEU A N 1
ATOM 804 C CA . LEU A 1 101 ? -3.359 4.853 -4.910 1.00 96.94 101 LEU A CA 1
ATOM 805 C C . LEU A 1 101 ? -2.332 5.886 -4.441 1.00 96.94 101 LEU A C 1
ATOM 807 O O . LEU A 1 101 ? -1.732 5.744 -3.375 1.00 96.94 101 LEU A O 1
ATOM 811 N N . ILE A 1 102 ? -2.121 6.918 -5.252 1.00 95.56 102 ILE A N 1
ATOM 812 C CA . ILE A 1 102 ? -1.188 8.002 -4.944 1.00 95.56 102 ILE A CA 1
ATOM 813 C C . ILE A 1 102 ? -1.983 9.166 -4.352 1.00 95.56 102 ILE A C 1
ATOM 815 O O . ILE A 1 102 ? -2.912 9.660 -4.986 1.00 95.56 102 ILE A O 1
ATOM 819 N N . VAL A 1 103 ? -1.628 9.586 -3.138 1.00 95.81 103 VAL A N 1
ATOM 820 C CA . VAL A 1 103 ? -2.269 10.695 -2.420 1.00 95.81 103 VAL A CA 1
ATOM 821 C C . VAL A 1 103 ? -1.243 11.768 -2.082 1.00 95.81 103 VAL A C 1
ATOM 823 O O . VAL A 1 103 ? -0.177 11.467 -1.548 1.00 95.81 103 VAL A O 1
ATOM 826 N N . ASP A 1 104 ? -1.562 13.032 -2.359 1.00 94.44 104 ASP A N 1
ATOM 827 C CA . ASP A 1 104 ? -0.669 14.150 -2.023 1.00 94.44 104 ASP A CA 1
ATOM 828 C C . ASP A 1 104 ? -0.569 14.356 -0.506 1.00 94.44 104 ASP A C 1
ATOM 830 O O . ASP A 1 104 ? 0.512 14.611 0.029 1.00 94.44 104 ASP A O 1
ATOM 834 N N . GLN A 1 105 ? -1.700 14.209 0.189 1.00 95.94 105 GLN A N 1
ATOM 835 C CA . GLN A 1 105 ? -1.832 14.361 1.636 1.00 95.94 105 GLN A CA 1
ATOM 836 C C . GLN A 1 105 ? -2.529 13.137 2.227 1.00 95.94 105 GLN A C 1
ATOM 838 O O . GLN A 1 105 ? -3.518 12.649 1.678 1.00 95.94 105 GLN A O 1
ATOM 843 N N . TRP A 1 106 ? -2.040 12.652 3.368 1.00 97.25 106 TRP A N 1
ATOM 844 C CA . TRP A 1 106 ? -2.621 11.489 4.048 1.00 97.25 106 TRP A CA 1
ATOM 845 C C . TRP A 1 106 ? -4.027 11.770 4.588 1.00 97.25 106 TRP A C 1
ATOM 847 O O . TRP A 1 106 ? -4.859 10.869 4.621 1.00 97.25 106 TRP A O 1
ATOM 857 N N . SER A 1 107 ? -4.315 13.031 4.916 1.00 96.62 107 SER A N 1
ATOM 858 C CA . SER A 1 107 ? -5.639 13.512 5.324 1.00 96.62 107 SER A CA 1
ATOM 859 C C . SER A 1 107 ? -6.702 13.452 4.221 1.00 96.62 107 SER A C 1
ATOM 861 O O . SER A 1 107 ? -7.885 13.590 4.517 1.00 96.62 107 SER A O 1
ATOM 863 N N . ASN A 1 108 ? -6.319 13.208 2.962 1.00 96.62 108 ASN A N 1
ATOM 864 C CA . ASN A 1 108 ? -7.272 13.019 1.863 1.00 96.62 108 ASN A CA 1
ATOM 865 C C . ASN A 1 108 ? -7.905 11.618 1.866 1.00 96.62 108 ASN A C 1
ATOM 867 O O . ASN A 1 108 ? -8.772 11.335 1.040 1.00 96.62 108 ASN A O 1
ATOM 871 N N . LEU A 1 109 ? -7.455 10.716 2.743 1.00 97.62 109 LEU A N 1
ATOM 872 C CA . LEU A 1 109 ? -7.997 9.368 2.842 1.00 97.62 109 LEU A CA 1
ATOM 873 C C . LEU A 1 109 ? -9.366 9.391 3.526 1.00 97.62 109 LEU A C 1
ATOM 875 O O . LEU A 1 109 ? -9.475 9.672 4.718 1.00 97.62 109 LEU A O 1
ATOM 879 N N . THR A 1 110 ? -10.401 9.041 2.765 1.00 97.25 110 THR A N 1
ATOM 880 C CA . THR A 1 110 ? -11.783 8.905 3.243 1.00 97.25 110 THR A CA 1
ATOM 881 C C . THR A 1 110 ? -12.357 7.538 2.850 1.00 97.25 110 THR A C 1
ATOM 883 O O . THR A 1 110 ? -11.833 6.911 1.918 1.00 97.25 110 THR A O 1
ATOM 886 N N . PRO A 1 111 ? -13.431 7.056 3.510 1.00 96.62 111 PRO A N 1
ATOM 887 C CA . PRO A 1 111 ? -14.119 5.836 3.084 1.00 96.62 111 PRO A CA 1
ATOM 888 C C . PRO A 1 111 ? -14.510 5.876 1.598 1.00 96.62 111 PRO A C 1
ATOM 890 O O . PRO A 1 111 ? -14.265 4.928 0.857 1.00 96.62 111 PRO A O 1
ATOM 893 N N . GLU A 1 112 ? -15.036 7.011 1.132 1.00 96.94 112 GLU A N 1
ATOM 894 C CA . GLU A 1 112 ? -15.522 7.192 -0.237 1.00 96.94 112 GLU A CA 1
ATOM 895 C C . GLU A 1 112 ? -14.389 7.086 -1.261 1.00 96.94 112 GLU A C 1
ATOM 897 O O . GLU A 1 112 ? -14.575 6.492 -2.326 1.00 96.94 112 GLU A O 1
ATOM 902 N N . LEU A 1 113 ? -13.204 7.624 -0.949 1.00 96.88 113 LEU A N 1
ATOM 903 C CA . LEU A 1 113 ? -12.026 7.484 -1.806 1.00 96.88 113 LEU A CA 1
ATOM 904 C C . LEU A 1 113 ? -11.611 6.011 -1.935 1.00 96.88 113 LEU A C 1
ATOM 906 O O . LEU A 1 113 ? -11.351 5.542 -3.042 1.00 96.88 113 LEU A O 1
ATOM 910 N N . LEU A 1 114 ? -11.577 5.264 -0.828 1.00 96.94 114 LEU A N 1
ATOM 911 C CA . LEU A 1 114 ? -11.192 3.847 -0.827 1.00 96.94 114 LEU A CA 1
ATOM 912 C C . LEU A 1 114 ? -12.213 2.962 -1.564 1.00 96.94 114 LEU A C 1
ATOM 914 O O . LEU A 1 114 ? -11.840 2.033 -2.293 1.00 96.94 114 LEU A O 1
ATOM 918 N N . ASP A 1 115 ? -13.500 3.254 -1.407 1.00 95.62 115 ASP A N 1
ATOM 919 C CA . ASP A 1 115 ? -14.575 2.488 -2.038 1.00 95.62 115 ASP A CA 1
ATOM 920 C C . ASP A 1 115 ? -14.691 2.782 -3.538 1.00 95.62 115 ASP A C 1
ATOM 922 O O . ASP A 1 115 ? -14.901 1.867 -4.343 1.00 95.62 115 ASP A O 1
ATOM 926 N N . SER A 1 116 ? -14.498 4.042 -3.934 1.00 95.50 116 SER A N 1
ATOM 927 C CA . SER A 1 116 ? -14.542 4.460 -5.339 1.00 95.50 116 SER A CA 1
ATOM 928 C C . SER A 1 116 ? -13.260 4.152 -6.113 1.00 95.50 116 SER A C 1
ATOM 930 O O . SER A 1 116 ? -13.315 4.069 -7.344 1.00 95.50 116 SER A O 1
ATOM 932 N N . PHE A 1 117 ? -12.127 3.934 -5.431 1.00 96.12 117 PHE A N 1
ATOM 933 C CA . PHE A 1 117 ? -10.847 3.698 -6.090 1.00 96.12 117 PHE A CA 1
ATOM 934 C C . PHE A 1 117 ? -10.885 2.482 -7.019 1.00 96.12 117 PHE A C 1
ATOM 936 O O . PHE A 1 117 ? -11.108 1.333 -6.604 1.00 96.12 117 PHE A O 1
ATOM 943 N N . LYS A 1 118 ? -10.577 2.752 -8.288 1.00 92.75 118 LYS A N 1
ATOM 944 C CA . LYS A 1 118 ? -10.354 1.766 -9.340 1.00 92.75 118 LYS A CA 1
ATOM 945 C C . LYS A 1 118 ? -9.156 2.222 -10.175 1.00 92.75 118 LYS A C 1
ATOM 947 O O . LYS A 1 118 ? -9.122 3.389 -10.558 1.00 92.75 118 LYS A O 1
ATOM 952 N N . PRO A 1 119 ? -8.191 1.339 -10.468 1.00 89.88 119 PRO A N 1
ATOM 953 C CA . PRO A 1 119 ? -7.111 1.679 -11.385 1.00 89.88 119 PRO A CA 1
ATOM 954 C C . PRO A 1 119 ? -7.671 1.960 -12.784 1.00 89.88 119 PRO A C 1
ATOM 956 O O . PRO A 1 119 ? -8.533 1.223 -13.262 1.00 89.88 119 PRO A O 1
ATOM 959 N N . GLU A 1 120 ? -7.167 3.005 -13.438 1.00 84.44 120 GLU A N 1
ATOM 960 C CA . GLU A 1 120 ? -7.585 3.398 -14.794 1.00 84.44 120 GLU A CA 1
ATOM 961 C C . GLU A 1 120 ? -7.173 2.361 -15.846 1.00 84.44 120 GLU A C 1
ATOM 963 O O . GLU A 1 120 ? -7.938 2.030 -16.751 1.00 84.44 120 GLU A O 1
ATOM 968 N N . ALA A 1 121 ? -5.969 1.812 -15.692 1.00 87.44 121 ALA A N 1
ATOM 969 C CA . ALA A 1 121 ? -5.416 0.739 -16.502 1.00 87.44 121 ALA A CA 1
ATOM 970 C C . ALA A 1 121 ? -4.622 -0.217 -15.606 1.00 87.44 121 ALA A C 1
ATOM 972 O O . ALA A 1 121 ? -4.101 0.181 -14.563 1.00 87.44 121 ALA A O 1
ATOM 973 N N . ILE A 1 122 ? -4.543 -1.487 -16.010 1.00 93.25 122 ILE A N 1
ATOM 974 C CA . ILE A 1 122 ? -3.790 -2.513 -15.286 1.00 93.25 122 ILE A CA 1
ATOM 975 C C . ILE A 1 122 ? -2.818 -3.201 -16.246 1.00 93.25 122 ILE A C 1
ATOM 977 O O . ILE A 1 122 ? -3.221 -3.985 -17.101 1.00 93.25 122 ILE A O 1
ATOM 981 N N . ASN A 1 123 ? -1.528 -2.947 -16.048 1.00 95.50 123 ASN A N 1
ATOM 982 C CA . ASN A 1 123 ? -0.408 -3.614 -16.691 1.00 95.50 123 ASN A CA 1
ATOM 983 C C . ASN A 1 123 ? 0.482 -4.263 -15.620 1.00 95.50 123 ASN A C 1
ATOM 985 O O . ASN A 1 123 ? 1.470 -3.687 -15.158 1.00 95.50 123 ASN A O 1
ATOM 989 N N . LEU A 1 124 ? 0.127 -5.487 -15.220 1.00 94.00 124 LEU A N 1
ATOM 990 C CA . LEU A 1 124 ? 0.890 -6.241 -14.220 1.00 94.00 124 LEU A CA 1
ATOM 991 C C . LEU A 1 124 ? 2.236 -6.761 -14.746 1.00 94.00 124 LEU A C 1
ATOM 993 O O . LEU A 1 124 ? 3.054 -7.194 -13.934 1.00 94.00 124 LEU A O 1
ATOM 997 N N . ASP A 1 125 ? 2.512 -6.683 -16.053 1.00 95.06 125 ASP A N 1
ATOM 998 C CA . ASP A 1 125 ? 3.815 -7.082 -16.598 1.00 95.06 125 ASP A CA 1
ATOM 999 C C . ASP A 1 125 ? 4.936 -6.186 -16.065 1.00 95.06 125 ASP A C 1
ATOM 1001 O O . ASP A 1 125 ? 6.061 -6.654 -15.908 1.00 95.06 125 ASP A O 1
ATOM 1005 N N . LYS A 1 126 ? 4.623 -4.946 -15.654 1.00 94.62 126 LYS A N 1
ATOM 1006 C CA . LYS A 1 126 ? 5.552 -4.047 -14.943 1.00 94.62 126 LYS A CA 1
ATOM 1007 C C . LYS A 1 126 ? 6.098 -4.638 -13.634 1.00 94.62 126 LYS A C 1
ATOM 1009 O O . LYS A 1 126 ? 7.117 -4.166 -13.138 1.00 94.62 126 LYS A O 1
ATOM 1014 N N . LEU A 1 127 ? 5.474 -5.676 -13.071 1.00 93.81 127 LEU A N 1
ATOM 1015 C CA . LEU A 1 127 ? 6.000 -6.396 -11.902 1.00 93.81 127 LEU A CA 1
ATOM 1016 C C . LEU A 1 127 ? 7.095 -7.412 -12.266 1.00 93.81 127 LEU A C 1
ATOM 1018 O O . LEU A 1 127 ? 7.754 -7.959 -11.382 1.00 93.81 127 LEU A O 1
ATOM 1022 N N . LEU A 1 128 ? 7.288 -7.698 -13.554 1.00 93.56 128 LEU A N 1
ATOM 1023 C CA . LEU A 1 128 ? 8.268 -8.653 -14.048 1.00 93.56 128 LEU A CA 1
ATOM 1024 C C . LEU A 1 128 ? 9.523 -7.924 -14.521 1.00 93.56 128 LEU A C 1
ATOM 1026 O O . LEU A 1 128 ? 9.460 -6.985 -15.311 1.00 93.56 128 LEU A O 1
ATOM 1030 N N . LEU A 1 129 ? 10.692 -8.433 -14.126 1.00 91.81 129 LEU A N 1
ATOM 1031 C CA . LEU A 1 129 ? 11.979 -7.918 -14.604 1.00 91.81 129 LEU A CA 1
ATOM 1032 C C . LEU A 1 129 ? 12.052 -7.882 -16.141 1.00 91.81 129 LEU A C 1
ATOM 1034 O O . LEU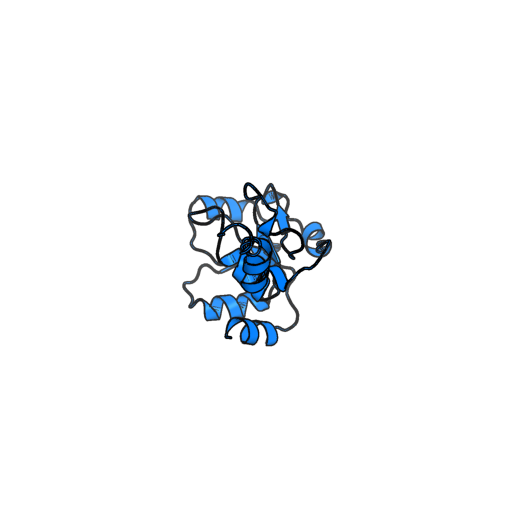 A 1 129 ? 12.579 -6.934 -16.713 1.00 91.81 129 LEU A O 1
ATOM 1038 N N . ASN A 1 130 ? 11.483 -8.892 -16.808 1.00 93.50 130 ASN A N 1
ATOM 1039 C CA . ASN A 1 130 ? 11.505 -9.008 -18.266 1.00 93.50 130 ASN A CA 1
ATOM 1040 C C . ASN A 1 130 ? 10.840 -7.821 -18.984 1.00 93.50 130 ASN A C 1
ATOM 1042 O O . ASN A 1 130 ? 11.296 -7.430 -20.057 1.00 93.50 130 ASN A O 1
ATOM 1046 N N . TYR A 1 131 ? 9.801 -7.223 -18.390 1.00 94.31 131 TYR A N 1
ATOM 1047 C CA . TYR A 1 131 ? 9.171 -6.023 -18.940 1.00 94.31 131 TYR A CA 1
ATOM 1048 C C . TYR A 1 131 ? 10.191 -4.887 -19.037 1.00 94.31 131 TYR A C 1
ATOM 1050 O O . TYR A 1 131 ? 10.426 -4.352 -20.117 1.00 94.31 131 TYR A O 1
ATOM 1058 N N . TRP A 1 132 ? 10.869 -4.581 -17.931 1.00 92.44 132 TRP A N 1
ATOM 1059 C CA . TRP A 1 132 ? 11.831 -3.481 -17.861 1.00 92.44 132 TRP A CA 1
ATOM 1060 C C . TRP A 1 132 ? 13.087 -3.733 -18.687 1.00 92.44 132 TRP A C 1
ATOM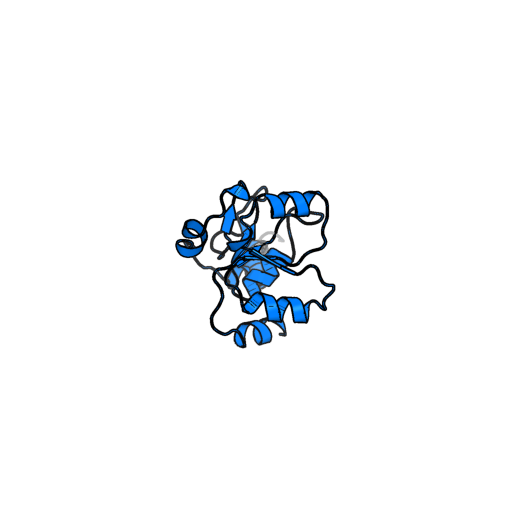 1062 O O . TRP A 1 132 ? 13.569 -2.820 -19.351 1.00 92.44 132 TRP A O 1
ATOM 1072 N N . VAL A 1 133 ? 13.578 -4.976 -18.709 1.00 93.12 133 VAL A N 1
ATOM 1073 C CA . VAL A 1 133 ? 14.681 -5.364 -19.600 1.00 93.12 133 VAL A CA 1
ATOM 1074 C C . VAL A 1 133 ? 14.313 -5.086 -21.054 1.00 93.12 133 VAL A C 1
ATOM 1076 O O . VAL A 1 133 ? 15.141 -4.566 -21.788 1.00 93.12 133 VAL A O 1
ATOM 1079 N N . THR A 1 134 ? 13.071 -5.362 -21.459 1.00 93.00 134 THR A N 1
ATOM 1080 C CA . THR A 1 134 ? 12.597 -5.085 -22.822 1.00 93.00 134 THR A CA 1
ATOM 1081 C C . THR A 1 134 ? 12.484 -3.583 -23.098 1.00 93.00 134 THR A C 1
ATOM 1083 O O . THR A 1 134 ? 12.876 -3.139 -24.171 1.00 93.00 134 THR A O 1
ATOM 1086 N N . GLN A 1 135 ? 11.993 -2.787 -22.140 1.00 90.19 135 GLN A N 1
ATOM 1087 C CA . GLN A 1 135 ? 11.836 -1.332 -22.311 1.00 90.19 135 GLN A CA 1
ATOM 1088 C C . GLN A 1 135 ? 13.170 -0.583 -22.429 1.00 90.19 135 GLN A C 1
ATOM 1090 O O . GLN A 1 135 ? 13.245 0.435 -23.110 1.00 90.19 135 GLN A O 1
ATOM 1095 N N . PHE A 1 136 ? 14.213 -1.077 -21.761 1.00 89.69 136 PHE A N 1
ATOM 1096 C CA . PHE A 1 136 ? 15.531 -0.438 -21.729 1.00 89.69 136 PHE A CA 1
ATOM 1097 C C . PHE A 1 136 ? 16.605 -1.223 -22.485 1.00 89.69 136 PHE A C 1
ATOM 1099 O O . PHE A 1 136 ? 17.791 -0.901 -22.373 1.00 89.69 136 PHE A O 1
ATOM 1106 N N . ALA A 1 137 ? 16.221 -2.258 -23.239 1.00 85.75 137 ALA A N 1
ATOM 1107 C CA . ALA A 1 137 ? 17.160 -3.003 -24.059 1.00 85.75 137 ALA A CA 1
ATOM 1108 C C . ALA A 1 137 ? 17.822 -2.039 -25.057 1.00 85.75 137 ALA A C 1
ATOM 1110 O O . ALA A 1 137 ? 17.117 -1.283 -25.734 1.00 85.75 137 ALA A O 1
ATOM 1111 N N . PRO A 1 138 ? 19.163 -2.044 -25.173 1.00 78.69 138 PRO A N 1
ATOM 1112 C CA . PRO A 1 138 ? 19.810 -1.271 -26.216 1.00 78.69 138 PRO A CA 1
ATOM 1113 C C . PRO A 1 138 ? 19.314 -1.769 -27.581 1.00 78.69 138 PRO A C 1
ATOM 1115 O O . PRO A 1 138 ? 19.048 -2.969 -27.732 1.00 78.69 138 PRO A O 1
ATOM 1118 N N . PRO A 1 139 ? 19.204 -0.883 -28.585 1.00 76.56 139 PRO A N 1
ATOM 1119 C CA . PRO A 1 139 ? 18.886 -1.319 -29.934 1.00 76.56 139 PRO A CA 1
ATOM 1120 C C . PRO A 1 139 ? 19.909 -2.376 -30.386 1.00 76.56 139 PRO A C 1
ATOM 1122 O O . PRO A 1 139 ? 21.068 -2.334 -29.948 1.00 76.56 139 PRO A O 1
ATOM 1125 N N . PRO A 1 140 ? 19.509 -3.333 -31.245 1.00 78.69 140 PRO A N 1
ATOM 1126 C CA . PRO A 1 140 ? 20.438 -4.308 -31.798 1.00 78.69 140 PRO A CA 1
ATOM 1127 C C . PRO A 1 140 ? 21.658 -3.586 -32.371 1.00 78.69 140 PRO A C 1
ATOM 1129 O O . PRO A 1 140 ? 21.509 -2.595 -33.086 1.00 78.69 140 PRO A O 1
ATOM 1132 N N . LYS A 1 141 ? 22.867 -4.060 -32.048 1.00 73.56 141 LYS A N 1
ATOM 1133 C CA . LYS A 1 141 ? 24.078 -3.502 -32.654 1.00 73.56 141 LYS A CA 1
ATOM 1134 C C . LYS A 1 141 ? 24.010 -3.744 -34.157 1.00 73.56 141 LYS A C 1
ATOM 1136 O O . LYS A 1 141 ? 23.945 -4.893 -34.589 1.00 73.56 141 LYS A O 1
ATOM 1141 N N . ASP A 1 142 ? 24.037 -2.664 -34.925 1.00 76.06 142 ASP A N 1
ATOM 1142 C CA . ASP A 1 142 ? 24.184 -2.727 -36.370 1.00 76.06 142 ASP A CA 1
ATOM 1143 C C . ASP A 1 142 ? 25.599 -3.226 -36.695 1.00 76.06 142 ASP A C 1
ATOM 1145 O O . ASP A 1 142 ? 26.586 -2.499 -36.578 1.00 76.06 142 ASP A O 1
ATOM 1149 N N . LEU A 1 143 ? 25.708 -4.510 -37.039 1.00 71.69 143 LEU A N 1
ATOM 1150 C CA . LEU A 1 143 ? 26.979 -5.151 -37.381 1.00 71.69 143 LEU A CA 1
ATOM 1151 C C . LEU A 1 143 ? 27.489 -4.739 -38.773 1.00 71.69 143 LEU A C 1
ATOM 1153 O O . LEU A 1 143 ? 28.581 -5.151 -39.153 1.00 71.69 143 LEU A O 1
ATOM 1157 N N . THR A 1 144 ? 26.740 -3.922 -39.526 1.00 71.19 144 THR A N 1
ATOM 1158 C CA . THR A 1 144 ? 27.165 -3.442 -40.851 1.00 71.19 144 THR A CA 1
ATOM 1159 C C . THR A 1 144 ? 28.135 -2.257 -40.805 1.00 71.19 144 THR A C 1
ATOM 1161 O O . THR A 1 144 ? 28.728 -1.927 -41.826 1.00 71.19 144 THR A O 1
ATOM 1164 N N . GLN A 1 145 ? 28.372 -1.663 -39.629 1.00 58.84 145 GLN A N 1
ATOM 1165 C CA . GLN A 1 145 ? 29.271 -0.510 -39.448 1.00 58.84 145 GLN A CA 1
ATOM 1166 C C . GLN A 1 145 ? 30.669 -0.877 -38.911 1.00 58.84 145 GLN A C 1
ATOM 1168 O O . GLN A 1 145 ? 31.420 -0.000 -38.494 1.00 58.84 145 GLN A O 1
ATOM 1173 N N . ILE A 1 146 ? 31.019 -2.169 -38.888 1.00 59.50 146 ILE A N 1
ATOM 1174 C CA . ILE A 1 146 ? 32.311 -2.681 -38.384 1.00 59.50 146 ILE A CA 1
ATOM 1175 C C . ILE A 1 146 ? 33.218 -3.178 -39.533 1.00 59.50 146 ILE A C 1
ATOM 1177 O O . ILE A 1 146 ? 34.084 -4.023 -39.311 1.00 59.50 146 ILE A O 1
ATOM 1181 N N . ALA A 1 147 ? 33.001 -2.691 -40.760 1.00 49.97 147 ALA A N 1
ATOM 1182 C CA . ALA A 1 147 ? 33.789 -3.038 -41.947 1.00 49.97 147 ALA A CA 1
ATOM 1183 C C . ALA A 1 147 ? 34.691 -1.878 -42.385 1.00 49.97 147 ALA A C 1
ATOM 1185 O O . ALA A 1 147 ? 34.191 -0.730 -42.411 1.00 49.97 147 ALA A O 1
#

pLDDT: mean 91.69, std 8.38, range [49.97, 98.56]

Radius of gyration: 17.9 Å; chains: 1; bounding box: 49×33×58 Å